Protein AF-A0A553AGR2-F1 (afdb_monomer_lite)

Structure (mmCIF, N/CA/C/O backbone):
data_AF-A0A553AGR2-F1
#
_entry.id   AF-A0A553AGR2-F1
#
loop_
_atom_site.group_PDB
_atom_site.id
_atom_site.type_symbol
_atom_site.label_atom_id
_atom_site.label_alt_id
_atom_site.label_comp_id
_atom_site.label_asym_id
_atom_site.label_entity_id
_atom_site.label_seq_id
_atom_site.pdbx_PDB_ins_code
_atom_site.Cartn_x
_atom_site.Cartn_y
_atom_site.Cartn_z
_atom_site.occupancy
_atom_site.B_iso_or_equiv
_atom_site.auth_seq_id
_atom_site.auth_comp_id
_atom_site.auth_asym_id
_atom_site.auth_atom_id
_atom_site.pdbx_PDB_model_num
ATOM 1 N N . MET A 1 1 ? 31.069 44.880 20.127 1.00 41.28 1 MET A N 1
ATOM 2 C CA . MET A 1 1 ? 30.321 44.264 19.002 1.00 41.28 1 MET A CA 1
ATOM 3 C C . MET A 1 1 ? 30.923 42.897 18.652 1.00 41.28 1 MET A C 1
ATOM 5 O O . MET A 1 1 ? 31.931 42.846 17.965 1.00 41.28 1 MET A O 1
ATOM 9 N N . LYS A 1 2 ? 30.359 41.784 19.154 1.00 48.84 2 LYS A N 1
ATOM 10 C CA . LYS A 1 2 ? 30.865 40.402 18.943 1.00 48.84 2 LYS A CA 1
ATOM 11 C C . LYS A 1 2 ? 29.912 39.531 18.093 1.00 48.84 2 LYS A C 1
ATOM 13 O O . LYS A 1 2 ? 29.812 38.333 18.304 1.00 48.84 2 LYS A O 1
ATOM 18 N N . PHE A 1 3 ? 29.221 40.116 17.112 1.00 52.28 3 PHE A N 1
ATOM 19 C CA . PHE A 1 3 ? 28.223 39.408 16.286 1.00 52.28 3 PHE A CA 1
ATOM 20 C C . PHE A 1 3 ? 28.777 38.735 15.013 1.00 52.28 3 PHE A C 1
ATOM 22 O O . PHE A 1 3 ? 28.026 38.127 14.260 1.00 52.28 3 PHE A O 1
ATOM 29 N N . LYS A 1 4 ? 30.091 38.788 14.754 1.00 54.22 4 LYS A N 1
ATOM 30 C CA . LYS A 1 4 ? 30.671 38.349 13.466 1.00 54.22 4 LYS A CA 1
ATOM 31 C C . LYS A 1 4 ? 30.961 36.842 13.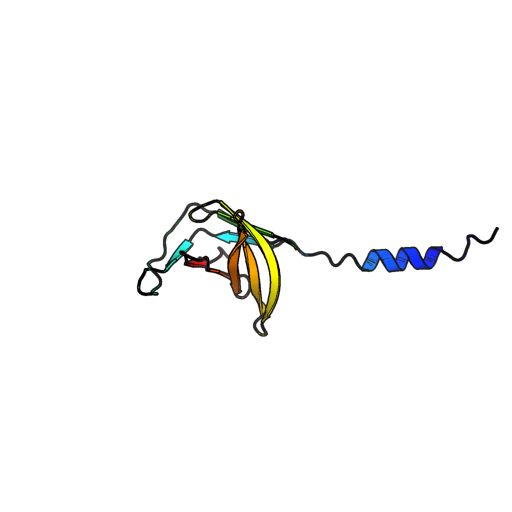334 1.00 54.22 4 LYS A C 1
ATOM 33 O O . LYS A 1 4 ? 31.475 36.434 12.301 1.00 54.22 4 LYS A O 1
ATOM 38 N N . LYS A 1 5 ? 30.657 36.006 14.337 1.00 56.44 5 LYS A N 1
ATOM 39 C CA . LYS A 1 5 ? 31.005 34.563 14.322 1.00 56.44 5 LYS A CA 1
ATOM 40 C C . LYS A 1 5 ? 29.819 33.589 14.260 1.00 56.44 5 LYS A C 1
ATOM 42 O O . LYS A 1 5 ? 30.047 32.388 14.229 1.00 56.44 5 LYS A O 1
ATOM 47 N N . LEU A 1 6 ? 28.577 34.076 14.206 1.00 55.59 6 LEU A N 1
ATOM 48 C CA . LEU A 1 6 ? 27.376 33.220 14.154 1.00 55.59 6 LEU A CA 1
ATOM 49 C C . LEU A 1 6 ? 26.908 32.883 12.726 1.00 55.59 6 LEU A C 1
ATOM 51 O O . LEU A 1 6 ? 26.069 32.004 12.551 1.00 55.59 6 LEU A O 1
ATOM 55 N N . LEU A 1 7 ? 27.463 33.539 11.702 1.00 55.97 7 LEU A N 1
ATOM 56 C CA . LEU A 1 7 ? 27.033 33.361 10.312 1.00 55.97 7 LEU A CA 1
ATOM 57 C C . LEU A 1 7 ? 27.281 31.959 9.708 1.00 55.97 7 LEU A C 1
ATOM 59 O O . LEU A 1 7 ? 26.394 31.485 8.999 1.00 55.97 7 LEU A O 1
ATOM 63 N N . PRO A 1 8 ? 28.407 31.251 9.961 1.00 56.69 8 PRO A N 1
ATOM 64 C CA . PRO A 1 8 ? 28.634 29.959 9.308 1.00 56.69 8 PRO A CA 1
ATOM 65 C C . PRO A 1 8 ? 27.745 28.837 9.870 1.00 56.69 8 PRO A C 1
ATOM 67 O O . PRO A 1 8 ? 27.580 27.812 9.216 1.00 56.69 8 PRO A O 1
ATOM 70 N N . LEU A 1 9 ? 27.133 29.031 11.046 1.00 54.59 9 LEU A N 1
ATOM 71 C CA . LEU A 1 9 ? 26.261 28.029 11.665 1.00 54.59 9 LEU A CA 1
ATOM 72 C C . LEU A 1 9 ? 24.893 27.935 10.962 1.00 54.59 9 LEU A C 1
ATOM 74 O O . LEU A 1 9 ? 24.336 26.849 10.838 1.00 54.59 9 LEU A O 1
ATOM 78 N N . PHE A 1 10 ? 24.367 29.056 10.457 1.00 54.81 10 PHE A N 1
ATOM 79 C CA . PHE A 1 10 ? 23.061 29.087 9.785 1.00 54.81 10 PHE A CA 1
ATOM 80 C C . PHE A 1 10 ? 23.097 28.510 8.364 1.00 54.81 10 PHE A C 1
ATOM 82 O O . PHE A 1 10 ? 22.124 27.898 7.931 1.00 54.81 10 PHE A O 1
ATOM 89 N N . VAL A 1 11 ? 24.224 28.635 7.654 1.00 56.19 11 VAL A N 1
ATOM 90 C CA . VAL A 1 11 ? 24.377 28.074 6.297 1.00 56.19 11 VAL A CA 1
ATOM 91 C C . VAL A 1 11 ? 24.477 26.543 6.334 1.00 56.19 11 VAL A C 1
ATOM 93 O O . VAL A 1 11 ? 23.975 25.874 5.436 1.00 56.19 11 VAL A O 1
ATOM 96 N N . ALA A 1 12 ? 25.036 25.974 7.407 1.00 56.16 12 ALA A N 1
ATOM 97 C CA . ALA A 1 12 ? 25.094 24.525 7.605 1.00 56.16 12 ALA A CA 1
ATOM 98 C C . ALA A 1 12 ? 23.735 23.902 7.988 1.00 56.16 12 ALA A C 1
ATOM 100 O O . ALA A 1 12 ? 23.529 22.713 7.766 1.00 56.16 12 ALA A O 1
ATOM 101 N N . LEU A 1 13 ? 22.797 24.682 8.541 1.00 53.38 13 LEU A N 1
ATOM 102 C CA . LEU A 1 13 ? 21.493 24.167 8.979 1.00 53.38 13 LEU A CA 1
ATOM 103 C C . LEU A 1 13 ? 20.500 23.967 7.817 1.00 53.38 13 LEU A C 1
ATOM 105 O O . LEU A 1 13 ? 19.590 23.147 7.917 1.00 53.38 13 LEU A O 1
ATOM 109 N N . LEU A 1 14 ? 20.680 24.687 6.705 1.00 53.97 14 LEU A N 1
ATOM 110 C CA . LEU A 1 14 ? 19.779 24.654 5.543 1.00 53.97 14 LEU A CA 1
ATOM 111 C C . LEU A 1 14 ? 19.962 23.422 4.639 1.00 53.97 14 LEU A C 1
ATOM 113 O O . LEU A 1 14 ? 19.085 23.129 3.829 1.00 53.97 14 LEU A O 1
ATOM 117 N N . THR A 1 15 ? 21.054 22.666 4.779 1.00 55.19 15 THR A N 1
ATOM 118 C CA . THR A 1 15 ? 21.316 21.469 3.955 1.00 55.19 15 THR A CA 1
ATOM 119 C C . THR A 1 15 ? 20.678 20.190 4.504 1.00 55.19 15 THR A C 1
ATOM 121 O O . THR A 1 15 ? 20.679 19.170 3.817 1.00 55.19 15 THR A O 1
ATOM 124 N N . LEU A 1 16 ? 20.079 20.227 5.702 1.00 51.56 16 LEU A N 1
ATOM 125 C CA . LEU A 1 16 ? 19.412 19.070 6.318 1.00 51.56 16 LEU A CA 1
ATOM 126 C C . LEU A 1 16 ? 17.925 18.939 5.966 1.00 51.56 16 LEU A C 1
ATOM 128 O O . LEU A 1 16 ? 17.269 18.008 6.436 1.00 51.56 16 LEU A O 1
ATOM 132 N N . CYS A 1 17 ? 17.388 19.800 5.098 1.00 51.62 17 CYS A N 1
ATOM 133 C CA . CYS A 1 17 ? 16.080 19.582 4.484 1.00 51.62 17 CYS A CA 1
ATOM 134 C C . CYS A 1 17 ? 16.172 18.435 3.466 1.00 51.62 17 CYS A C 1
ATOM 136 O O . CYS A 1 17 ? 16.126 18.641 2.252 1.00 51.62 17 CYS A O 1
ATOM 138 N N . VAL A 1 18 ? 16.311 17.205 3.973 1.00 54.12 18 VAL A N 1
ATOM 139 C CA . VAL A 1 18 ? 16.088 15.969 3.224 1.00 54.12 18 VAL A CA 1
ATOM 140 C C . VAL A 1 18 ? 14.671 16.058 2.679 1.00 54.12 18 VAL A C 1
ATOM 142 O O . VAL A 1 18 ? 13.687 15.840 3.381 1.00 54.12 18 VAL A O 1
ATOM 145 N N . SER A 1 19 ? 14.577 16.457 1.416 1.00 53.00 19 SER A N 1
ATOM 146 C CA . SER A 1 19 ? 13.319 16.577 0.705 1.00 53.00 19 SER A CA 1
ATOM 147 C C . SER A 1 19 ? 12.750 15.173 0.558 1.00 53.00 19 SER A C 1
ATOM 149 O O . SER A 1 19 ? 13.210 14.381 -0.265 1.00 53.00 19 SER A O 1
ATOM 151 N N . ALA A 1 20 ? 11.770 14.836 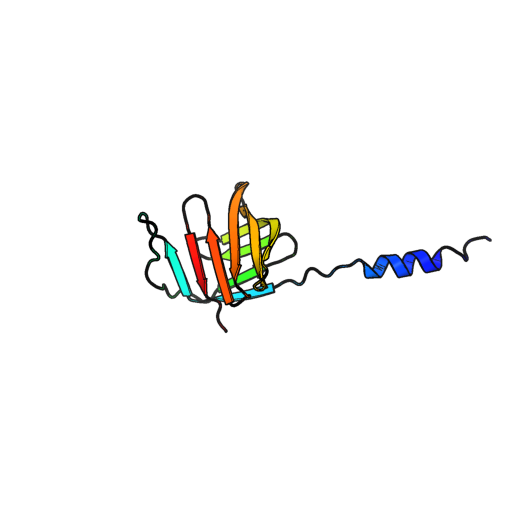1.392 1.00 59.81 20 ALA A N 1
ATOM 152 C CA . ALA A 1 20 ? 10.942 13.667 1.175 1.00 59.81 20 ALA A CA 1
ATOM 153 C C . ALA A 1 20 ? 10.199 13.883 -0.147 1.00 59.81 20 ALA A C 1
ATOM 155 O O . ALA A 1 20 ? 9.252 14.662 -0.222 1.00 59.81 20 ALA A O 1
ATOM 156 N N . GLN A 1 21 ? 10.692 13.260 -1.216 1.00 66.81 21 GLN A N 1
ATOM 157 C CA . GLN A 1 21 ? 10.080 13.392 -2.529 1.00 66.81 21 GLN A CA 1
ATOM 158 C C . GLN A 1 21 ? 8.691 12.761 -2.491 1.00 66.81 21 GLN A C 1
ATOM 160 O O . GLN A 1 21 ? 8.552 11.555 -2.260 1.00 66.81 21 GLN A O 1
ATOM 165 N N . ASN A 1 22 ? 7.674 13.587 -2.729 1.00 88.50 22 ASN A N 1
ATOM 166 C CA . ASN A 1 22 ? 6.322 13.105 -2.949 1.00 88.50 22 ASN A CA 1
ATOM 167 C C . ASN A 1 22 ? 6.314 12.257 -4.229 1.00 88.50 22 ASN A C 1
ATOM 169 O O . ASN A 1 22 ? 6.826 12.689 -5.261 1.00 88.50 22 ASN A O 1
ATOM 173 N N . LYS A 1 23 ? 5.737 11.054 -4.175 1.00 93.19 23 LYS A N 1
ATOM 174 C CA . LYS A 1 23 ? 5.570 10.181 -5.348 1.00 93.19 23 LYS A CA 1
ATOM 175 C C . LYS A 1 23 ? 4.092 10.035 -5.653 1.00 93.19 23 LYS A C 1
ATOM 177 O O . LYS A 1 23 ? 3.315 9.790 -4.738 1.00 93.19 23 LYS A O 1
ATOM 182 N N . THR A 1 24 ? 3.706 10.141 -6.917 1.00 95.94 24 THR A N 1
ATOM 183 C CA . THR A 1 24 ? 2.332 9.861 -7.346 1.00 95.94 24 THR A CA 1
ATOM 184 C C . THR A 1 24 ? 2.354 8.850 -8.478 1.00 95.94 24 THR A C 1
ATOM 186 O O . THR A 1 24 ? 3.161 8.982 -9.394 1.00 95.94 24 THR A O 1
ATOM 189 N N . PHE A 1 25 ? 1.476 7.854 -8.405 1.00 97.00 25 PHE A N 1
ATOM 190 C CA . PHE A 1 25 ? 1.298 6.842 -9.442 1.00 97.00 25 PHE A CA 1
ATOM 191 C C . PHE A 1 25 ? -0.166 6.779 -9.852 1.00 97.00 25 PHE A C 1
ATOM 193 O O . PHE A 1 25 ? -1.046 6.788 -8.988 1.00 97.00 25 PHE A O 1
ATOM 200 N N . SER A 1 26 ? -0.424 6.688 -11.153 1.00 97.62 26 SER A N 1
ATOM 201 C CA . SER A 1 26 ? -1.760 6.398 -11.671 1.00 97.62 26 SER A CA 1
ATOM 202 C C . SER A 1 26 ? -1.995 4.895 -11.754 1.00 97.62 26 SER A C 1
ATOM 204 O O . SER A 1 26 ? -1.052 4.122 -11.910 1.00 97.62 26 SER A O 1
ATOM 206 N N . TYR A 1 27 ? -3.250 4.475 -11.650 1.00 97.69 27 TYR A N 1
ATOM 207 C CA . TYR A 1 27 ? -3.662 3.100 -11.906 1.00 97.69 27 TYR A CA 1
ATOM 208 C C . TYR A 1 27 ? -5.106 3.041 -12.376 1.00 97.69 27 TYR A C 1
ATOM 210 O O . TYR A 1 27 ? -5.948 3.859 -12.003 1.00 97.69 27 TYR A O 1
ATOM 218 N N . SER A 1 28 ? -5.392 2.006 -13.152 1.00 96.31 28 SER A N 1
ATOM 219 C CA . SER A 1 28 ? -6.732 1.693 -13.652 1.00 96.31 28 SER A CA 1
ATOM 220 C C . SER A 1 28 ? -7.100 0.215 -13.488 1.00 96.31 28 SER A C 1
ATOM 222 O O . SER A 1 28 ? -8.187 -0.199 -13.885 1.00 96.31 28 SER A O 1
ATOM 224 N N . LYS A 1 29 ? -6.204 -0.598 -12.907 1.00 94.94 29 LYS A N 1
ATOM 225 C CA . LYS A 1 29 ? -6.376 -2.050 -12.758 1.00 94.94 29 LYS A CA 1
ATOM 226 C C . LYS A 1 29 ? -6.008 -2.514 -11.358 1.00 94.94 29 LYS A C 1
ATOM 228 O O . LYS A 1 29 ? -4.889 -2.272 -10.892 1.00 94.94 29 LYS A O 1
ATOM 233 N N . ILE A 1 30 ? -6.924 -3.239 -10.728 1.00 96.56 30 ILE A N 1
ATOM 234 C CA . ILE A 1 30 ? -6.742 -3.804 -9.390 1.00 96.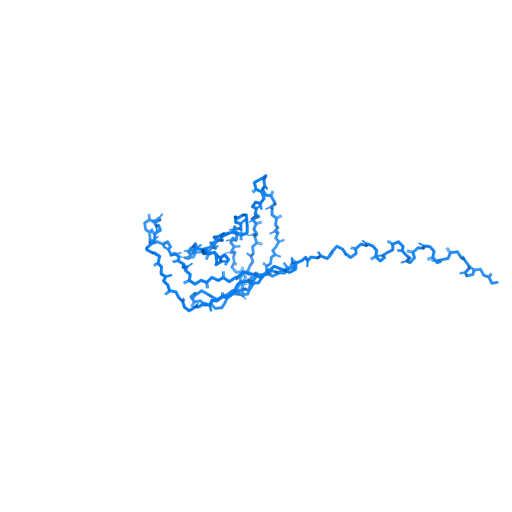56 30 ILE A CA 1
ATOM 235 C C . ILE A 1 30 ? -7.078 -5.296 -9.379 1.00 96.56 30 ILE A C 1
ATOM 237 O O . ILE A 1 30 ? -7.766 -5.799 -10.261 1.00 96.56 30 ILE A O 1
ATOM 241 N N . GLN A 1 31 ? -6.574 -6.007 -8.378 1.00 97.06 31 GLN A N 1
ATOM 242 C CA . GLN A 1 31 ? -7.007 -7.357 -8.026 1.00 97.06 31 GLN A CA 1
ATOM 243 C C . GLN A 1 31 ? -7.294 -7.395 -6.530 1.00 97.06 31 GLN A C 1
ATOM 245 O O . GLN A 1 31 ? -6.536 -6.832 -5.732 1.00 97.06 31 GLN A O 1
ATOM 250 N N . THR A 1 32 ? -8.366 -8.079 -6.150 1.00 95.44 32 THR A N 1
ATOM 251 C CA . THR A 1 32 ? -8.731 -8.332 -4.755 1.00 95.44 32 THR A CA 1
ATOM 252 C C . THR A 1 32 ? -8.412 -9.780 -4.398 1.00 95.44 32 THR A C 1
ATOM 254 O O . THR A 1 32 ? -8.421 -10.660 -5.258 1.00 95.44 32 THR A O 1
ATOM 257 N N . ARG A 1 33 ? -8.055 -10.049 -3.140 1.00 92.38 33 ARG A N 1
ATOM 258 C CA . ARG A 1 33 ? -7.856 -11.428 -2.670 1.00 92.38 33 ARG A CA 1
ATOM 259 C C . ARG A 1 33 ? -9.160 -11.980 -2.098 1.00 92.38 33 ARG A C 1
ATOM 261 O O . ARG A 1 33 ? -9.782 -11.300 -1.282 1.00 92.38 33 ARG A O 1
ATOM 268 N N . ASN A 1 34 ? -9.531 -13.197 -2.483 1.00 86.88 34 ASN A N 1
ATOM 269 C CA . ASN A 1 34 ? -10.724 -13.880 -1.983 1.00 86.88 34 ASN A CA 1
ATOM 270 C C . ASN A 1 34 ? -10.489 -14.534 -0.601 1.00 86.88 34 ASN A C 1
ATOM 272 O O . ASN A 1 34 ? -9.395 -14.468 -0.024 1.00 86.88 34 ASN A O 1
ATOM 276 N N . GLU A 1 35 ? -11.531 -15.166 -0.057 1.00 83.06 35 GLU A N 1
ATOM 277 C CA . GLU A 1 35 ? -11.509 -15.804 1.267 1.00 83.06 35 GLU A CA 1
ATOM 278 C C . GLU A 1 35 ? -10.501 -16.962 1.353 1.00 83.06 35 GLU A C 1
ATOM 280 O O . GLU A 1 35 ? -9.807 -17.101 2.363 1.00 83.06 35 GLU A O 1
ATOM 285 N N . VAL A 1 36 ? -10.324 -17.710 0.257 1.00 86.81 36 VAL A N 1
ATOM 286 C CA . VAL A 1 36 ? -9.366 -18.825 0.138 1.00 86.81 36 VAL A CA 1
ATOM 287 C C . VAL A 1 36 ? -7.934 -18.377 -0.169 1.00 86.81 36 VAL A C 1
ATOM 289 O O . VAL A 1 36 ? -7.072 -19.196 -0.465 1.00 86.81 36 VAL A O 1
ATOM 292 N N . GLN A 1 37 ? -7.635 -17.082 -0.023 1.00 83.25 37 GLN A N 1
ATOM 293 C CA . GLN A 1 37 ? -6.291 -16.529 -0.175 1.00 83.25 37 GLN A CA 1
ATOM 294 C C . GLN A 1 37 ? -5.731 -16.597 -1.612 1.00 83.25 37 GLN A C 1
ATOM 296 O O . GLN A 1 37 ? -4.512 -16.541 -1.812 1.00 83.25 37 GLN A O 1
ATOM 301 N N . GLU A 1 38 ? -6.596 -16.569 -2.618 1.00 89.94 38 GLU A N 1
ATOM 302 C CA . GLU A 1 38 ? -6.226 -16.471 -4.031 1.00 89.94 38 GLU A CA 1
ATOM 303 C C . GLU A 1 38 ? -6.521 -15.074 -4.582 1.00 89.94 38 GLU A C 1
ATOM 305 O O . GLU A 1 38 ? -7.427 -14.374 -4.119 1.00 89.94 38 GLU A O 1
ATOM 310 N N . TRP A 1 39 ? -5.716 -14.632 -5.548 1.00 92.44 39 TRP A N 1
ATOM 311 C CA . TRP A 1 39 ? -5.979 -13.381 -6.254 1.00 92.44 39 TRP A CA 1
ATOM 312 C C . TRP A 1 39 ? -7.121 -13.592 -7.239 1.00 92.44 39 TRP A C 1
ATOM 314 O O . TRP A 1 39 ? -7.040 -14.470 -8.093 1.00 92.44 39 TRP A O 1
ATOM 324 N N . GLY A 1 40 ? -8.151 -12.758 -7.131 1.00 92.12 40 GLY A N 1
ATOM 325 C CA . GLY A 1 40 ? -9.222 -12.696 -8.111 1.00 92.12 40 GLY A CA 1
ATOM 326 C C . GLY A 1 40 ? -8.751 -12.147 -9.456 1.00 92.12 40 GLY A C 1
ATOM 327 O O . GLY A 1 40 ? -7.575 -11.809 -9.667 1.00 92.12 40 GLY A O 1
ATOM 328 N N . GLU A 1 41 ? -9.705 -12.040 -10.373 1.00 92.56 41 GLU A N 1
ATOM 329 C CA . GLU A 1 41 ? -9.474 -11.486 -11.700 1.00 92.56 41 GLU A CA 1
ATOM 330 C C . GLU A 1 41 ? -9.059 -10.010 -11.647 1.00 92.56 41 GLU A C 1
ATOM 332 O O . GLU A 1 41 ? -9.230 -9.305 -10.650 1.00 92.56 41 GLU A O 1
ATOM 337 N N . LYS A 1 42 ? -8.456 -9.539 -12.741 1.00 93.31 42 LYS A N 1
ATOM 338 C CA . LYS A 1 42 ? -8.098 -8.128 -12.889 1.00 93.31 42 LYS A CA 1
ATOM 339 C C . LYS A 1 42 ? -9.355 -7.322 -13.176 1.00 93.31 42 LYS A C 1
ATOM 341 O O . LYS A 1 42 ? -9.924 -7.425 -14.258 1.00 93.31 42 LYS A O 1
ATOM 346 N N . GLU A 1 43 ? -9.716 -6.462 -12.241 1.00 94.00 43 GLU A N 1
ATOM 347 C CA . GLU A 1 43 ? -10.823 -5.529 -12.380 1.00 94.00 43 GLU A CA 1
ATOM 348 C C . GLU A 1 43 ? -10.311 -4.218 -12.982 1.00 94.00 43 GLU A C 1
ATOM 350 O O . GLU A 1 43 ? -9.336 -3.629 -12.499 1.00 94.00 43 GLU A O 1
ATOM 355 N N . THR A 1 44 ? -10.964 -3.762 -14.053 1.00 93.75 44 THR A N 1
ATOM 356 C CA . THR A 1 44 ? -10.733 -2.422 -14.605 1.00 93.75 44 THR A CA 1
ATOM 357 C C . THR A 1 44 ? -11.622 -1.433 -13.864 1.00 93.75 44 THR A C 1
ATOM 359 O O . THR A 1 44 ? -12.837 -1.601 -13.818 1.00 93.75 44 THR A O 1
ATOM 362 N N . ILE A 1 45 ? -11.014 -0.389 -13.313 1.00 94.06 45 ILE A N 1
ATOM 363 C CA . ILE A 1 45 ? -11.696 0.693 -12.602 1.00 94.06 45 ILE A CA 1
ATOM 364 C C . ILE A 1 45 ? -11.448 2.025 -13.311 1.00 94.06 45 ILE A C 1
ATOM 366 O O . ILE A 1 45 ? -10.563 2.145 -14.162 1.00 94.06 45 ILE A O 1
ATOM 370 N N . GLN A 1 46 ? -12.205 3.061 -12.941 1.00 95.25 46 GLN A N 1
ATOM 371 C CA . GLN A 1 46 ? -11.877 4.423 -13.358 1.00 95.25 46 GLN A CA 1
ATOM 372 C C . GLN A 1 46 ? -10.446 4.760 -12.927 1.00 95.25 46 GLN A C 1
ATOM 374 O O . GLN A 1 46 ? -10.056 4.439 -11.807 1.00 95.25 46 GLN A O 1
ATOM 379 N N . LYS A 1 47 ? -9.685 5.441 -13.789 1.00 96.38 47 LYS A N 1
ATOM 380 C CA . LYS A 1 47 ? -8.315 5.867 -13.484 1.00 96.38 47 LYS A CA 1
ATOM 381 C C . LYS A 1 47 ? -8.268 6.646 -12.164 1.00 96.38 47 LYS A C 1
ATOM 383 O O . LYS A 1 47 ? -8.944 7.662 -12.014 1.00 96.38 47 LYS A O 1
ATOM 388 N N . GLN A 1 48 ? -7.459 6.167 -11.228 1.00 97.44 48 GLN A N 1
ATOM 389 C CA . GLN A 1 48 ? -7.204 6.774 -9.923 1.00 97.44 48 GLN A CA 1
ATOM 390 C C . GLN A 1 48 ? -5.714 7.093 -9.778 1.00 97.44 48 GLN A C 1
ATOM 392 O O . GLN A 1 48 ? -4.882 6.652 -10.573 1.00 97.44 48 GLN A O 1
ATOM 397 N N . ASN A 1 49 ? -5.376 7.834 -8.723 1.00 97.19 49 ASN A N 1
ATOM 398 C CA . ASN A 1 49 ? -3.999 8.087 -8.315 1.00 97.19 49 ASN A CA 1
ATOM 399 C C . ASN A 1 49 ? -3.766 7.595 -6.883 1.00 97.19 49 ASN A C 1
ATOM 401 O O . ASN A 1 49 ? -4.664 7.625 -6.040 1.00 97.19 49 ASN A O 1
ATOM 405 N N . VAL A 1 50 ? -2.540 7.162 -6.605 1.00 97.44 50 VAL A N 1
ATOM 406 C CA . VAL A 1 50 ? -2.011 7.007 -5.250 1.00 97.44 50 VAL A CA 1
ATOM 407 C C . VAL A 1 50 ? -0.878 8.000 -5.059 1.00 97.44 50 VAL A C 1
ATOM 409 O O . VAL A 1 50 ? 0.010 8.100 -5.903 1.00 97.44 50 VAL A O 1
ATOM 412 N N . SER A 1 51 ? -0.902 8.719 -3.943 1.00 97.25 51 SER A N 1
ATOM 413 C CA . SER A 1 51 ? 0.106 9.715 -3.590 1.00 97.25 51 SER A CA 1
ATOM 414 C C . SER A 1 51 ? 0.792 9.331 -2.287 1.00 97.25 51 SER A C 1
ATOM 416 O O . SER A 1 51 ? 0.136 9.092 -1.277 1.00 97.25 51 SER A O 1
ATOM 418 N N . PHE A 1 52 ? 2.116 9.307 -2.312 1.00 96.38 52 PHE A N 1
ATOM 419 C CA . PHE A 1 52 ? 3.004 9.048 -1.189 1.00 96.38 52 PHE A CA 1
ATOM 420 C C . PHE A 1 52 ? 3.682 10.358 -0.790 1.00 96.38 52 PHE A C 1
ATOM 422 O O . PHE A 1 52 ? 4.288 11.011 -1.641 1.00 96.38 52 PHE A O 1
ATOM 429 N N . SER A 1 53 ? 3.619 10.708 0.490 1.00 94.94 53 SER A N 1
ATOM 430 C CA . SER A 1 53 ? 4.406 11.773 1.117 1.00 94.94 53 SER A CA 1
ATOM 431 C C . SER A 1 53 ? 5.387 11.187 2.139 1.00 94.94 53 SER A C 1
ATOM 433 O O . SER A 1 53 ? 5.573 9.970 2.228 1.00 94.94 53 SER A O 1
ATOM 435 N N . ALA A 1 54 ? 6.041 12.055 2.914 1.00 93.00 54 ALA A N 1
ATOM 436 C CA . ALA A 1 54 ? 6.910 11.647 4.017 1.00 93.00 54 ALA A CA 1
ATOM 437 C C . ALA A 1 54 ? 6.172 10.816 5.081 1.00 93.00 54 ALA A C 1
ATOM 439 O O . ALA A 1 54 ? 6.730 9.871 5.634 1.00 93.00 54 ALA A O 1
ATOM 440 N N . ASP A 1 55 ? 4.930 11.202 5.358 1.00 96.00 55 ASP A N 1
ATOM 441 C CA . ASP A 1 55 ? 4.134 10.799 6.513 1.00 96.00 55 ASP A CA 1
ATOM 442 C C . ASP A 1 55 ? 2.831 10.092 6.128 1.00 96.00 55 ASP A C 1
ATOM 444 O O . ASP A 1 55 ? 2.182 9.508 6.995 1.00 96.00 55 ASP A O 1
ATOM 448 N N . LYS A 1 56 ? 2.417 10.143 4.856 1.00 97.25 56 LYS A N 1
ATOM 449 C CA . LYS A 1 56 ? 1.108 9.649 4.422 1.00 97.25 56 LYS A CA 1
ATOM 450 C C . LYS A 1 56 ? 1.135 8.923 3.086 1.00 97.25 56 LYS A C 1
ATOM 452 O O . LYS A 1 56 ? 1.972 9.173 2.222 1.00 97.25 56 LYS A O 1
ATOM 457 N N . ILE A 1 57 ? 0.151 8.049 2.908 1.00 97.94 57 ILE A N 1
ATOM 458 C CA . ILE A 1 57 ? -0.213 7.455 1.622 1.00 97.94 57 ILE A CA 1
ATOM 459 C C . ILE A 1 57 ? -1.713 7.664 1.427 1.00 97.94 57 ILE A C 1
ATOM 461 O O . ILE A 1 57 ? -2.519 7.218 2.243 1.00 97.94 57 ILE A O 1
ATOM 465 N N . ASN A 1 58 ? -2.088 8.344 0.348 1.00 98.00 58 ASN A N 1
ATOM 466 C CA . ASN A 1 58 ? -3.478 8.631 0.006 1.00 98.00 58 ASN A CA 1
ATOM 467 C C . ASN A 1 58 ? -3.859 7.900 -1.276 1.00 98.00 58 ASN A C 1
ATOM 469 O O . ASN A 1 58 ? -3.151 8.007 -2.276 1.00 98.00 58 ASN A O 1
ATOM 473 N N . LEU A 1 59 ? -4.976 7.178 -1.253 1.00 97.44 59 LEU A N 1
ATOM 474 C CA . LEU A 1 59 ? -5.477 6.417 -2.396 1.00 97.44 59 LEU A CA 1
ATOM 475 C C . LEU A 1 59 ? -6.979 6.146 -2.285 1.00 97.44 59 LEU A C 1
ATOM 477 O O . LEU A 1 59 ? -7.554 6.248 -1.203 1.00 97.44 59 LEU A O 1
ATOM 481 N N . ASN A 1 60 ? -7.605 5.782 -3.402 1.00 96.81 60 ASN A N 1
ATOM 482 C CA . ASN A 1 60 ? -9.017 5.424 -3.474 1.00 96.81 60 ASN A CA 1
ATOM 483 C C . ASN A 1 60 ? -9.197 4.102 -4.229 1.00 96.81 60 ASN A C 1
ATOM 485 O O . ASN A 1 60 ? -8.927 4.058 -5.423 1.00 96.81 60 ASN A O 1
ATOM 489 N N . ILE A 1 61 ? -9.639 3.046 -3.542 1.00 93.31 61 ILE A N 1
ATOM 490 C CA . ILE A 1 61 ? -9.840 1.717 -4.148 1.00 93.31 61 ILE A CA 1
ATOM 491 C C . ILE A 1 61 ? -11.316 1.319 -4.044 1.00 93.31 61 ILE A C 1
ATOM 493 O O . ILE A 1 61 ? -12.098 1.588 -4.945 1.00 93.31 61 ILE A O 1
ATOM 497 N N . ASP A 1 62 ? -11.708 0.719 -2.923 1.00 93.12 62 ASP A N 1
ATOM 498 C CA . ASP A 1 62 ? -13.095 0.465 -2.519 1.00 93.12 62 ASP A CA 1
ATOM 499 C C . ASP A 1 62 ? -13.635 1.578 -1.606 1.00 93.12 62 ASP A C 1
ATOM 501 O O . ASP A 1 62 ? -14.840 1.760 -1.452 1.00 93.12 62 ASP A O 1
ATOM 505 N N . LYS A 1 63 ? -12.720 2.320 -0.984 1.00 93.88 63 LYS A N 1
ATOM 506 C CA . LYS A 1 63 ? -12.956 3.546 -0.234 1.00 93.88 63 LYS A CA 1
ATOM 507 C C . LYS A 1 63 ? -11.743 4.463 -0.359 1.00 93.88 63 LYS A C 1
ATOM 509 O O . LYS A 1 63 ? -10.657 4.045 -0.773 1.00 93.88 63 LYS A O 1
ATOM 514 N N . LYS A 1 64 ? -11.907 5.702 0.098 1.00 95.69 64 LYS A N 1
ATOM 515 C CA . LYS A 1 64 ? -10.792 6.625 0.304 1.00 95.69 64 LYS A CA 1
ATOM 516 C C . LYS A 1 64 ? -9.987 6.198 1.532 1.00 95.69 64 LYS A C 1
ATOM 518 O O . LYS A 1 64 ? -10.511 6.186 2.642 1.00 95.69 64 LYS A O 1
ATOM 523 N N . TYR A 1 65 ? -8.714 5.897 1.327 1.00 96.62 65 TYR A N 1
ATOM 524 C CA . TYR A 1 65 ? -7.741 5.608 2.371 1.00 96.62 65 TYR A CA 1
ATOM 525 C C . TYR A 1 65 ? -6.839 6.824 2.594 1.00 96.62 65 TYR A C 1
ATOM 527 O O . TYR A 1 65 ? -6.255 7.356 1.646 1.00 96.62 65 TYR A O 1
ATOM 535 N N . CYS A 1 66 ? -6.702 7.226 3.857 1.00 97.38 66 CYS A N 1
ATOM 536 C CA . CYS A 1 66 ? -5.711 8.196 4.320 1.00 97.38 66 CYS A CA 1
ATOM 537 C C . CYS A 1 66 ? -4.799 7.482 5.320 1.00 97.38 66 CYS A C 1
ATOM 539 O O . CYS A 1 66 ? -5.107 7.382 6.507 1.00 97.38 66 CYS A O 1
ATOM 541 N N . LEU A 1 67 ? -3.715 6.897 4.816 1.00 98.12 67 LEU A N 1
ATOM 542 C CA . LEU A 1 67 ? -2.826 6.061 5.611 1.00 98.12 67 LEU A CA 1
ATOM 543 C C . LEU A 1 67 ? -1.729 6.920 6.227 1.00 98.12 67 LEU A C 1
ATOM 545 O O . LEU A 1 67 ? -0.975 7.556 5.498 1.00 98.12 67 LEU A O 1
ATOM 549 N N . THR A 1 68 ? -1.597 6.901 7.550 1.00 98.31 68 THR A N 1
ATOM 550 C 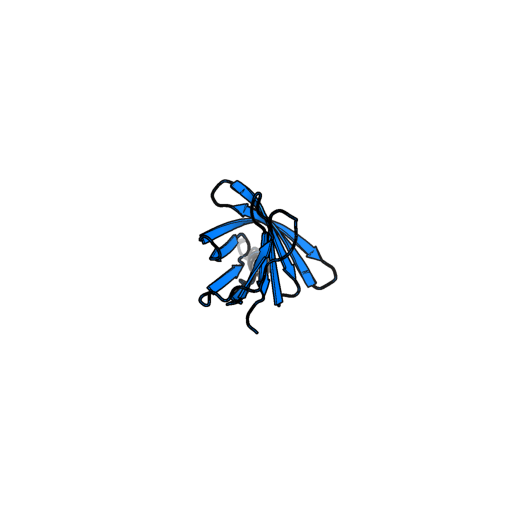CA . THR A 1 68 ? -0.460 7.510 8.256 1.00 98.31 68 THR A CA 1
ATOM 551 C C . THR A 1 68 ? 0.689 6.512 8.315 1.00 98.31 68 THR A C 1
ATOM 553 O O . THR A 1 68 ? 0.511 5.412 8.835 1.00 98.31 68 THR A O 1
ATOM 556 N N . ILE A 1 69 ? 1.862 6.869 7.798 1.00 98.00 69 ILE A N 1
ATOM 557 C CA . ILE A 1 69 ? 3.070 6.039 7.813 1.00 98.00 69 ILE A CA 1
ATOM 558 C C . ILE A 1 69 ? 3.685 6.075 9.217 1.00 98.00 69 ILE A C 1
ATOM 560 O O . ILE A 1 69 ? 4.043 7.132 9.724 1.00 98.00 69 ILE A O 1
ATOM 564 N N . ILE A 1 70 ? 3.832 4.902 9.830 1.00 97.94 70 ILE A N 1
ATOM 565 C CA . ILE A 1 70 ? 4.515 4.705 11.116 1.00 97.94 70 ILE A CA 1
ATOM 566 C C . ILE A 1 70 ? 6.000 4.431 10.874 1.00 97.94 70 ILE A C 1
ATOM 568 O O . ILE A 1 70 ? 6.866 4.966 11.558 1.00 97.94 70 ILE A O 1
ATOM 572 N N . SER A 1 71 ? 6.298 3.570 9.900 1.00 97.06 71 SER A N 1
ATOM 573 C CA . SER A 1 71 ? 7.666 3.215 9.541 1.00 97.06 71 SER A CA 1
ATOM 574 C C . SER A 1 71 ? 7.762 2.775 8.086 1.00 97.06 71 SER A C 1
ATOM 576 O O . SER A 1 71 ? 6.767 2.418 7.447 1.00 97.06 71 SER A O 1
ATOM 578 N N . LYS A 1 72 ? 8.986 2.815 7.559 1.00 95.81 72 LYS A N 1
ATOM 579 C CA . LYS A 1 72 ? 9.324 2.331 6.224 1.00 95.81 72 LYS A CA 1
ATOM 580 C C . LYS A 1 72 ? 10.586 1.476 6.275 1.00 95.81 72 LYS A C 1
ATOM 582 O O . LYS A 1 72 ? 11.544 1.825 6.962 1.00 95.81 72 LYS A O 1
ATOM 587 N N . THR A 1 73 ? 10.602 0.398 5.507 1.00 97.31 73 THR A N 1
ATOM 588 C CA . THR A 1 73 ? 11.740 -0.509 5.357 1.00 97.31 73 THR A CA 1
ATOM 589 C C . THR A 1 73 ? 12.088 -0.603 3.882 1.00 97.31 73 THR A C 1
ATOM 591 O O . THR A 1 73 ? 11.249 -0.975 3.062 1.00 97.31 73 THR A O 1
ATOM 594 N N . HIS A 1 74 ? 13.325 -0.256 3.540 1.00 96.06 74 HIS A N 1
ATOM 595 C CA . HIS A 1 74 ? 13.846 -0.399 2.185 1.00 96.06 74 HIS A CA 1
ATOM 596 C C . HIS A 1 74 ? 14.380 -1.817 1.990 1.00 96.06 74 HIS A C 1
ATOM 598 O O . HIS A 1 74 ? 15.158 -2.305 2.807 1.00 96.06 74 HIS A O 1
ATOM 604 N N . LEU A 1 75 ? 13.957 -2.469 0.912 1.00 94.88 75 LEU A N 1
ATOM 605 C CA . LEU A 1 75 ? 14.419 -3.799 0.536 1.00 94.88 75 LEU A CA 1
ATOM 606 C C . LEU A 1 75 ? 15.575 -3.707 -0.481 1.00 94.88 75 LEU A C 1
ATOM 608 O O . LEU A 1 75 ? 15.661 -2.717 -1.219 1.00 94.88 75 LEU A O 1
ATOM 612 N N . PRO A 1 76 ? 16.447 -4.734 -0.573 1.00 94.62 76 PRO A N 1
ATOM 613 C CA . PRO A 1 76 ? 17.593 -4.737 -1.492 1.00 94.62 76 PRO A CA 1
ATOM 614 C C . PRO A 1 76 ? 17.224 -4.560 -2.972 1.00 94.62 76 PRO A C 1
ATOM 616 O O . PRO A 1 76 ? 18.011 -4.053 -3.766 1.00 94.62 76 PRO A O 1
ATOM 619 N N . ASP A 1 77 ? 16.010 -4.949 -3.358 1.00 93.56 77 ASP A N 1
ATOM 620 C CA . ASP A 1 77 ? 15.509 -4.918 -4.733 1.00 93.56 77 ASP A CA 1
ATOM 621 C C . ASP A 1 77 ? 14.855 -3.579 -5.129 1.00 93.56 77 ASP A C 1
ATOM 623 O O . ASP A 1 77 ? 14.164 -3.520 -6.152 1.00 93.56 77 ASP A O 1
ATOM 627 N N . LYS A 1 78 ? 15.080 -2.515 -4.339 1.00 92.19 78 LYS A N 1
ATOM 628 C CA . LYS A 1 78 ? 14.463 -1.177 -4.446 1.00 92.19 78 LYS A CA 1
ATOM 629 C C . LYS A 1 78 ? 12.970 -1.133 -4.099 1.00 92.19 78 LYS A C 1
ATOM 631 O O . LYS A 1 78 ? 12.331 -0.098 -4.306 1.00 92.19 78 LYS A O 1
ATOM 636 N N . SER A 1 79 ? 12.408 -2.216 -3.570 1.00 95.88 79 SER A N 1
ATOM 637 C CA . SER A 1 79 ? 11.054 -2.219 -3.020 1.00 95.88 79 SER A CA 1
ATOM 638 C C . SER A 1 79 ? 11.025 -1.577 -1.627 1.00 95.88 79 SER A C 1
ATOM 640 O O . SER A 1 79 ? 12.051 -1.456 -0.955 1.00 95.88 79 SER A O 1
ATOM 642 N N . ILE A 1 80 ? 9.851 -1.119 -1.190 1.00 97.19 80 ILE A N 1
ATOM 643 C CA . ILE A 1 80 ? 9.664 -0.466 0.112 1.00 97.19 80 ILE A CA 1
ATOM 644 C C . ILE A 1 80 ? 8.440 -1.063 0.803 1.00 97.19 80 ILE A C 1
ATOM 646 O O . ILE A 1 80 ? 7.367 -1.149 0.205 1.00 97.19 80 ILE A O 1
ATOM 650 N N . ILE A 1 81 ? 8.590 -1.449 2.067 1.00 98.06 81 ILE A N 1
ATOM 651 C CA . ILE A 1 81 ? 7.479 -1.822 2.945 1.00 98.06 81 ILE A CA 1
ATOM 652 C C . ILE A 1 81 ? 7.158 -0.623 3.830 1.00 98.06 81 ILE A C 1
ATOM 654 O O . ILE A 1 81 ? 8.046 -0.090 4.485 1.00 98.06 81 ILE A O 1
ATOM 658 N N . TYR A 1 82 ? 5.897 -0.218 3.871 1.00 98.12 82 TYR A N 1
ATOM 659 C CA . TYR A 1 82 ? 5.372 0.798 4.769 1.00 98.12 82 TYR A CA 1
ATOM 660 C C . TYR A 1 82 ? 4.444 0.132 5.781 1.00 98.12 82 TYR A C 1
ATOM 662 O O . TYR A 1 82 ? 3.516 -0.590 5.404 1.00 98.12 82 TYR A O 1
ATOM 670 N N . LEU A 1 83 ? 4.683 0.389 7.063 1.00 98.25 83 LEU A N 1
ATOM 671 C CA . LEU A 1 83 ? 3.724 0.089 8.118 1.00 98.25 83 LEU A CA 1
ATOM 672 C C . LEU A 1 83 ? 2.921 1.352 8.391 1.00 98.25 83 LEU A C 1
ATOM 674 O O . LEU A 1 83 ? 3.494 2.405 8.668 1.00 98.25 83 LEU A O 1
ATOM 678 N N . CYS A 1 84 ? 1.602 1.247 8.299 1.00 98.31 84 CYS A N 1
ATOM 679 C CA . CYS A 1 84 ? 0.693 2.377 8.349 1.00 98.31 84 CYS A CA 1
ATOM 680 C C . CYS A 1 84 ? -0.450 2.157 9.345 1.00 98.31 84 CYS A C 1
ATOM 682 O O . CYS A 1 84 ? -0.754 1.027 9.736 1.00 98.31 84 CYS A O 1
ATOM 684 N N . LYS A 1 85 ? -1.127 3.251 9.699 1.00 98.06 85 LYS A N 1
ATOM 685 C CA . LYS A 1 85 ? -2.466 3.241 10.296 1.00 98.06 85 LYS A CA 1
ATOM 686 C C . LYS A 1 85 ? -3.475 3.866 9.344 1.00 98.06 85 LYS A C 1
ATOM 688 O O . LYS A 1 85 ? -3.166 4.886 8.733 1.00 98.06 85 LYS A O 1
ATOM 693 N N . ASP A 1 86 ? -4.661 3.278 9.236 1.00 96.62 86 ASP A N 1
ATOM 694 C CA . ASP A 1 86 ? -5.791 3.927 8.565 1.00 96.62 86 ASP A CA 1
ATOM 695 C C . ASP A 1 86 ? -6.413 5.035 9.437 1.00 96.62 86 ASP A C 1
ATOM 697 O O . ASP A 1 86 ? -6.001 5.276 10.575 1.00 96.62 86 ASP A O 1
ATOM 701 N N . GLU A 1 87 ? -7.436 5.704 8.910 1.00 94.00 87 GLU A N 1
ATOM 702 C CA . GLU A 1 87 ? -8.184 6.761 9.594 1.00 94.00 87 GLU A CA 1
ATOM 703 C C . GLU A 1 87 ? -8.843 6.320 10.916 1.00 94.00 87 GLU A C 1
ATOM 705 O O . GLU A 1 87 ? -9.155 7.155 11.762 1.00 94.00 87 GLU A O 1
ATOM 710 N N . LYS A 1 88 ? -9.029 5.012 11.121 1.00 95.12 88 LYS A N 1
ATOM 711 C CA . LYS A 1 88 ? -9.567 4.407 12.348 1.00 95.12 88 LYS A CA 1
ATOM 712 C C . LYS A 1 88 ? -8.470 3.789 13.219 1.00 95.12 88 LYS A C 1
ATOM 714 O O . LYS A 1 88 ? -8.767 3.027 14.134 1.00 95.12 88 LYS A O 1
ATOM 719 N N . SER A 1 89 ? -7.204 4.115 12.956 1.00 95.81 89 SER A N 1
ATOM 720 C CA . SER A 1 89 ? -6.032 3.565 13.642 1.00 95.81 89 SER A CA 1
ATOM 721 C C . SER A 1 89 ? -5.811 2.055 13.471 1.00 95.81 89 SER A C 1
ATOM 723 O O . SER A 1 89 ? -5.004 1.477 14.204 1.00 95.81 89 SER A O 1
ATOM 725 N N . ASN A 1 90 ? -6.458 1.407 12.499 1.00 96.56 90 ASN A N 1
ATOM 726 C CA . ASN A 1 90 ? -6.194 0.003 12.196 1.00 96.56 90 ASN A CA 1
ATOM 727 C C . ASN A 1 90 ? -4.852 -0.144 11.469 1.00 96.56 90 ASN A C 1
ATOM 729 O O . ASN A 1 90 ? -4.532 0.684 10.612 1.00 96.56 90 ASN A O 1
ATOM 733 N N . PRO A 1 91 ? -4.086 -1.212 11.747 1.00 97.31 91 PRO A N 1
ATOM 734 C CA . PRO A 1 91 ? -2.842 -1.474 11.042 1.00 97.31 91 PRO A CA 1
ATOM 735 C C . PRO A 1 91 ? -3.106 -1.802 9.568 1.00 97.31 91 PRO A C 1
ATOM 737 O O . PRO A 1 91 ? -3.971 -2.616 9.233 1.00 97.31 91 PRO A O 1
ATOM 740 N N . VAL A 1 92 ? -2.317 -1.181 8.696 1.00 98.06 92 VAL A N 1
ATOM 741 C CA . VAL A 1 92 ? -2.293 -1.434 7.255 1.00 98.06 92 VAL A CA 1
ATOM 742 C C . VAL A 1 92 ? -0.840 -1.570 6.821 1.00 98.06 92 VAL A C 1
ATOM 744 O O . VAL A 1 92 ? 0.001 -0.756 7.194 1.00 98.06 92 VAL A O 1
ATOM 747 N N . THR A 1 93 ? -0.533 -2.577 6.013 1.00 98.19 93 THR A N 1
ATOM 748 C CA . THR A 1 93 ? 0.792 -2.731 5.405 1.00 98.19 93 THR A CA 1
ATOM 749 C C . THR A 1 93 ? 0.701 -2.415 3.924 1.00 98.19 93 THR A C 1
ATOM 751 O O . THR A 1 93 ? -0.126 -2.988 3.216 1.00 98.19 93 THR A O 1
ATOM 754 N N . VAL A 1 94 ? 1.568 -1.527 3.447 1.00 98.31 94 VAL A N 1
ATOM 755 C CA . VAL A 1 94 ? 1.702 -1.220 2.022 1.00 98.31 94 VAL A CA 1
ATOM 756 C C . VAL A 1 94 ? 3.067 -1.688 1.543 1.00 98.31 94 VAL A C 1
ATOM 758 O O . VAL A 1 94 ? 4.086 -1.334 2.125 1.00 98.31 94 VAL A O 1
ATOM 761 N N . THR A 1 95 ? 3.113 -2.468 0.470 1.00 98.00 95 THR A N 1
ATOM 762 C CA . THR A 1 95 ? 4.371 -2.895 -0.154 1.00 98.00 95 THR A CA 1
ATOM 763 C C . THR A 1 95 ? 4.453 -2.325 -1.557 1.00 98.00 95 THR A C 1
ATOM 765 O O . THR A 1 95 ? 3.694 -2.729 -2.433 1.00 98.00 95 THR A O 1
ATOM 768 N N . LEU 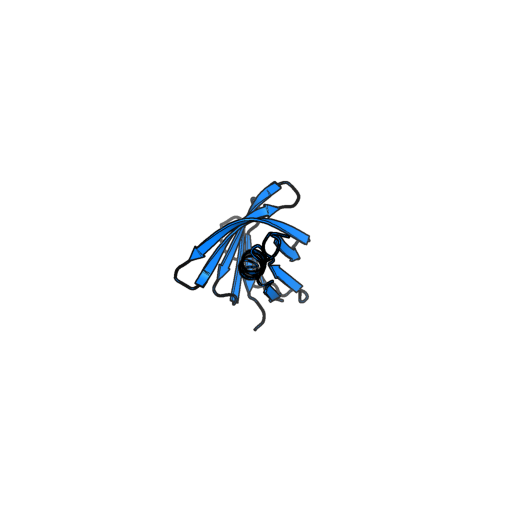A 1 96 ? 5.383 -1.402 -1.774 1.00 97.38 96 LEU A N 1
ATOM 769 C CA . LEU A 1 96 ? 5.671 -0.788 -3.063 1.00 97.38 96 LEU A CA 1
ATOM 770 C C . LEU A 1 96 ? 6.807 -1.552 -3.746 1.00 97.38 96 LEU A C 1
ATOM 772 O O . LEU A 1 96 ? 7.949 -1.495 -3.294 1.00 97.38 96 LEU A O 1
ATOM 776 N N . ILE A 1 97 ? 6.512 -2.245 -4.843 1.00 96.69 97 ILE A N 1
ATOM 777 C CA . ILE A 1 97 ? 7.501 -3.020 -5.596 1.00 96.69 97 ILE A CA 1
ATOM 778 C C . ILE A 1 97 ? 8.031 -2.168 -6.740 1.00 96.69 97 ILE A C 1
ATOM 780 O O . ILE A 1 97 ? 7.298 -1.896 -7.688 1.00 96.69 97 ILE A O 1
ATOM 784 N N . ARG A 1 98 ? 9.298 -1.745 -6.646 1.00 93.12 98 ARG A N 1
ATOM 785 C CA . ARG A 1 98 ? 10.038 -1.015 -7.698 1.00 93.12 98 ARG A CA 1
ATOM 786 C C . ARG A 1 98 ? 9.269 0.129 -8.381 1.00 93.12 98 ARG A C 1
ATOM 788 O O . ARG A 1 98 ? 9.525 0.418 -9.542 1.00 93.12 98 ARG A O 1
ATOM 795 N N . ASN A 1 99 ? 8.342 0.781 -7.679 1.00 93.50 99 ASN A N 1
ATOM 796 C CA . ASN A 1 99 ? 7.443 1.795 -8.242 1.00 93.50 99 ASN A CA 1
ATOM 797 C C . ASN A 1 99 ? 6.556 1.309 -9.419 1.00 93.50 99 ASN A C 1
ATOM 799 O O . ASN A 1 99 ? 6.054 2.144 -10.160 1.00 93.50 99 ASN A O 1
ATOM 803 N N . THR A 1 100 ? 6.358 -0.001 -9.617 1.00 95.56 100 THR A N 1
ATOM 804 C CA . THR A 1 100 ? 5.537 -0.554 -10.719 1.00 95.56 100 THR A CA 1
ATOM 805 C C . THR A 1 100 ? 4.223 -1.158 -10.243 1.00 95.56 100 THR A C 1
ATOM 807 O O . THR A 1 100 ? 3.225 -1.150 -10.961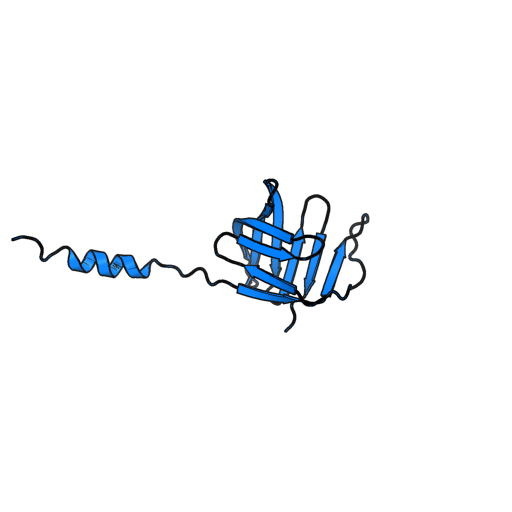 1.00 95.56 100 THR A O 1
ATOM 810 N N . LYS A 1 101 ? 4.205 -1.690 -9.023 1.00 95.88 101 LYS A N 1
ATOM 811 C CA . LYS A 1 101 ? 3.000 -2.227 -8.397 1.00 95.88 101 LYS A CA 1
ATOM 812 C C . LYS A 1 101 ? 3.035 -2.036 -6.895 1.00 95.88 101 LYS A C 1
ATOM 814 O O . LYS A 1 101 ? 4.096 -1.860 -6.292 1.00 95.88 101 LYS A O 1
ATOM 819 N N . MET A 1 102 ? 1.864 -2.116 -6.294 1.00 97.31 102 MET A N 1
ATOM 820 C CA . MET A 1 102 ? 1.667 -1.945 -4.871 1.00 97.31 102 MET A CA 1
ATOM 821 C C . MET A 1 102 ? 0.722 -3.010 -4.334 1.00 97.31 102 MET A C 1
ATOM 823 O O . MET A 1 102 ? -0.324 -3.272 -4.920 1.00 97.31 102 MET A O 1
ATOM 827 N N . TYR A 1 103 ? 1.074 -3.580 -3.188 1.00 97.62 103 TYR A N 1
ATOM 828 C CA . TYR A 1 103 ? 0.150 -4.362 -2.380 1.00 97.62 103 TYR A CA 1
ATOM 829 C C . TYR A 1 103 ? -0.342 -3.529 -1.203 1.00 97.62 103 TYR A C 1
ATOM 831 O O . TYR A 1 103 ? 0.463 -2.861 -0.553 1.00 97.62 103 TYR A O 1
ATOM 839 N N . LEU A 1 104 ? -1.637 -3.602 -0.903 1.00 97.69 104 LEU A N 1
ATOM 840 C CA . LEU A 1 104 ? -2.228 -3.058 0.317 1.00 97.69 104 LEU A CA 1
ATOM 841 C C . LEU A 1 104 ? -2.860 -4.198 1.106 1.00 97.69 104 LEU A C 1
ATOM 843 O O . LEU A 1 104 ? -3.755 -4.878 0.609 1.00 97.69 104 LEU A O 1
ATOM 847 N N . TYR A 1 105 ? -2.417 -4.378 2.344 1.00 96.56 105 TYR A N 1
ATOM 848 C CA . TYR A 1 105 ? -2.933 -5.371 3.276 1.00 96.56 105 TYR A CA 1
ATOM 849 C C . TYR A 1 105 ? -3.606 -4.656 4.443 1.00 96.56 105 TYR A C 1
ATOM 851 O O . TYR A 1 105 ? -2.946 -4.009 5.252 1.00 96.56 105 TYR A O 1
ATOM 859 N N . SER A 1 106 ? -4.924 -4.787 4.529 1.00 93.31 106 SER A N 1
ATOM 860 C CA . SER A 1 106 ? -5.720 -4.387 5.691 1.00 93.31 106 SER A CA 1
ATOM 861 C C . SER A 1 106 ? -6.229 -5.632 6.422 1.00 93.31 106 SER A C 1
ATOM 863 O O . SER A 1 106 ? -6.101 -6.749 5.916 1.00 93.31 106 SER A O 1
ATOM 865 N N . LYS A 1 107 ? -6.840 -5.453 7.600 1.00 88.00 107 LYS A N 1
ATOM 866 C CA . LYS A 1 107 ? -7.367 -6.562 8.415 1.00 88.00 107 LYS A CA 1
ATOM 867 C C . LYS A 1 107 ? -8.265 -7.523 7.620 1.00 88.00 107 LYS A C 1
ATOM 869 O O . LYS A 1 107 ? -8.136 -8.732 7.777 1.00 88.00 107 LYS A O 1
ATOM 874 N N . SER A 1 108 ? -9.161 -6.995 6.786 1.00 86.44 108 SER A N 1
ATOM 875 C CA . SER A 1 108 ? -10.162 -7.790 6.058 1.00 86.44 108 SER A CA 1
ATOM 876 C C . SER A 1 108 ? -9.937 -7.857 4.551 1.00 86.44 108 SER A C 1
ATOM 878 O O . SER A 1 108 ? -10.446 -8.771 3.911 1.00 86.44 108 SER A O 1
ATOM 880 N N . LYS A 1 109 ? -9.184 -6.920 3.967 1.00 92.44 109 LYS A N 1
ATOM 881 C CA . LYS A 1 109 ? -9.027 -6.811 2.511 1.00 92.44 109 LYS A CA 1
ATOM 882 C C . LYS A 1 109 ? -7.575 -6.731 2.092 1.00 92.44 109 LYS A C 1
ATOM 884 O O . LYS A 1 109 ? -6.741 -6.152 2.794 1.00 92.44 109 LYS A O 1
ATOM 889 N N . ARG A 1 110 ? -7.298 -7.284 0.916 1.00 95.56 110 ARG A N 1
ATOM 890 C CA . ARG A 1 110 ? -5.983 -7.267 0.284 1.00 95.56 110 ARG A CA 1
ATOM 891 C C . ARG A 1 110 ? -6.150 -6.858 -1.165 1.00 95.56 110 ARG A C 1
ATOM 893 O O . ARG A 1 110 ? -6.995 -7.421 -1.858 1.00 95.56 110 ARG A O 1
ATOM 900 N N . PHE A 1 111 ? -5.335 -5.908 -1.594 1.00 96.81 111 PHE A N 1
ATOM 901 C CA . PHE A 1 111 ? -5.355 -5.379 -2.948 1.00 96.81 111 PHE A CA 1
ATOM 902 C C . PHE A 1 111 ? -3.976 -5.505 -3.576 1.00 96.81 111 PHE A C 1
ATOM 904 O O . PHE A 1 111 ? -2.967 -5.241 -2.919 1.00 96.81 111 PHE A O 1
ATOM 911 N N . LEU A 1 112 ? -3.948 -5.869 -4.851 1.00 97.25 112 LEU A N 1
ATOM 912 C CA . LEU A 1 112 ? -2.804 -5.714 -5.736 1.00 97.25 112 LEU A CA 1
ATOM 913 C C . LEU A 1 112 ? -3.164 -4.647 -6.770 1.00 97.25 112 LEU A C 1
ATOM 915 O O . LEU A 1 112 ? -4.144 -4.781 -7.496 1.00 97.25 112 LEU A O 1
ATOM 919 N N . ILE A 1 113 ? -2.361 -3.592 -6.829 1.00 97.12 113 ILE A N 1
ATOM 920 C CA . ILE A 1 113 ? -2.524 -2.463 -7.739 1.00 97.12 113 ILE A CA 1
ATOM 921 C C . ILE A 1 113 ? -1.329 -2.443 -8.679 1.00 97.12 113 ILE A C 1
ATOM 923 O O . ILE A 1 113 ? -0.187 -2.380 -8.224 1.00 97.12 113 ILE A O 1
ATOM 927 N N . ASN A 1 114 ? -1.586 -2.486 -9.982 1.00 96.06 114 ASN A N 1
ATOM 928 C CA . ASN A 1 114 ? -0.551 -2.285 -10.991 1.00 96.06 114 ASN A CA 1
ATOM 929 C C . ASN A 1 114 ? -0.632 -0.836 -11.461 1.00 96.06 114 ASN A C 1
ATOM 931 O O . ASN A 1 114 ? -1.718 -0.373 -11.811 1.00 96.06 114 ASN A O 1
ATOM 935 N N . PHE A 1 115 ? 0.490 -0.124 -11.432 1.00 96.44 115 PHE A N 1
ATOM 936 C CA . PHE A 1 115 ? 0.516 1.256 -11.889 1.00 96.44 115 PHE A CA 1
ATOM 937 C C . PHE A 1 115 ? 0.544 1.322 -13.411 1.00 96.44 115 PHE A C 1
ATOM 939 O O . PHE A 1 115 ? 1.136 0.469 -14.076 1.00 96.44 115 PHE A O 1
ATOM 946 N N . ASP A 1 116 ? -0.119 2.342 -13.942 1.00 94.50 116 ASP A N 1
ATOM 947 C CA . ASP A 1 116 ? -0.039 2.680 -15.354 1.00 94.50 116 ASP A CA 1
ATOM 948 C C . ASP A 1 116 ? 1.398 3.167 -15.637 1.00 94.50 116 ASP A C 1
ATOM 950 O O . ASP A 1 116 ? 1.975 3.903 -14.829 1.00 94.50 116 ASP A O 1
ATOM 954 N N . SER A 1 117 ? 1.992 2.695 -16.739 1.00 77.44 117 SER A N 1
ATOM 955 C CA . SER A 1 117 ? 3.338 3.100 -17.184 1.00 77.44 117 SER A CA 1
ATOM 956 C C . SER A 1 117 ? 3.343 4.484 -17.820 1.00 77.44 117 SER A C 1
ATOM 958 O O . SER A 1 117 ? 2.322 4.837 -18.454 1.00 77.44 117 SER A O 1
#

pLDDT: mean 87.73, std 16.05, range [41.28, 98.31]

Sequence (117 aa):
MKFKKLLPLFVALLTLCVSAQNKTFSYSKIQTRNEVQEWGEKETIQKQNVSFSADKINLNIDKKYCLTIISKTHLPDKSIIYLCKDEKSNPVTVTLIRNTKMYLYSKSKRFLINFDS

Secondary structure (DSSP, 8-state):
---TTSHHHHHHHGGG------EEEEEEEEEEB-TTS-B---EEEEEEEEEE-SSEEEEESSSEEEEEEEEEEE-TTS-EEEEEE-TT--EEEEEEETTTEEEEE-SS-EEEEEPP-

Foldseek 3Di:
DPPPPCVVVVVVVVVPCPAFDKDKFKFQWKWKADPVRDTDDIDGHPIWMWIDGPFWIWTADPHTWTWGFPDWDQDPQRKIWTWTATPVRFTWIWIGHVVQWIWIDGPPIIMITGTDD

Radius of gyration: 19.27 Å; chains: 1; bounding box: 44×63×36 Å